Protein AF-A0A933UDL0-F1 (afdb_monomer_lite)

Sequence (105 aa):
MDAPDLIALQCGNADAWDEAFRWLWPVAFAVARGKLSPFLPADVEDMAIESLGGLVEKVSEVKQVEELKPLVASIAHYRAVSRLREHFAAKRGGSATKHFWSSQN

Structure (mmCIF, N/CA/C/O backbone):
data_AF-A0A933UDL0-F1
#
_entry.id   AF-A0A933UDL0-F1
#
loop_
_atom_site.group_PDB
_atom_site.id
_atom_site.type_symbol
_atom_site.label_atom_id
_atom_site.label_alt_id
_atom_site.label_comp_id
_atom_site.label_asym_id
_atom_site.label_entity_id
_atom_site.label_seq_id
_atom_site.pdbx_PDB_ins_code
_atom_site.Cartn_x
_atom_site.Cartn_y
_atom_site.Cartn_z
_atom_site.occupancy
_atom_site.B_iso_or_equiv
_atom_site.auth_seq_id
_atom_site.auth_comp_id
_atom_site.auth_asym_id
_atom_site.auth_atom_id
_atom_site.pdbx_PDB_model_num
ATOM 1 N N . MET A 1 1 ? -17.539 1.919 -1.926 1.00 61.66 1 MET A N 1
ATOM 2 C CA . MET A 1 1 ? -16.685 1.131 -1.020 1.00 61.66 1 MET A CA 1
ATOM 3 C C . MET A 1 1 ? -16.476 1.973 0.205 1.00 61.66 1 MET A C 1
ATOM 5 O O . MET A 1 1 ? -15.986 3.094 0.069 1.00 61.66 1 MET A O 1
ATOM 9 N N . ASP A 1 2 ? -16.917 1.450 1.336 1.00 84.50 2 ASP A N 1
ATOM 10 C CA . ASP A 1 2 ? -16.822 2.117 2.626 1.00 84.50 2 ASP A CA 1
ATOM 11 C C . ASP A 1 2 ? -15.384 2.057 3.149 1.00 84.50 2 ASP A C 1
ATOM 13 O O . ASP A 1 2 ? -14.549 1.313 2.625 1.00 84.50 2 ASP A O 1
ATOM 17 N N . ALA A 1 3 ? -15.066 2.926 4.105 1.00 90.00 3 ALA A N 1
ATOM 18 C CA . ALA A 1 3 ? -13.758 2.919 4.744 1.00 90.00 3 ALA A CA 1
ATOM 19 C C . ALA A 1 3 ? -13.635 1.679 5.655 1.00 90.00 3 ALA A C 1
ATOM 21 O O . ALA A 1 3 ? -14.622 1.323 6.299 1.00 90.00 3 ALA A O 1
ATOM 22 N N . PRO A 1 4 ? -12.460 1.025 5.712 1.00 93.81 4 PRO A N 1
ATOM 23 C CA . PRO A 1 4 ? -12.251 -0.140 6.567 1.00 93.81 4 PRO A CA 1
ATOM 24 C C . PRO A 1 4 ? -12.267 0.249 8.050 1.00 93.81 4 PRO A C 1
ATOM 26 O O . PRO A 1 4 ? -11.948 1.383 8.412 1.00 93.81 4 PRO A O 1
ATOM 29 N N . ASP A 1 5 ? -12.580 -0.701 8.927 1.00 95.38 5 ASP A N 1
ATOM 30 C CA . ASP A 1 5 ? -12.493 -0.486 10.372 1.00 95.38 5 ASP A CA 1
ATOM 31 C C . ASP A 1 5 ? -11.022 -0.392 10.818 1.00 95.38 5 ASP A C 1
ATOM 33 O O . ASP A 1 5 ? -10.279 -1.377 10.824 1.00 95.38 5 ASP A O 1
ATOM 37 N N . LEU A 1 6 ? -10.599 0.814 11.211 1.00 95.31 6 LEU A N 1
ATOM 38 C CA . LEU A 1 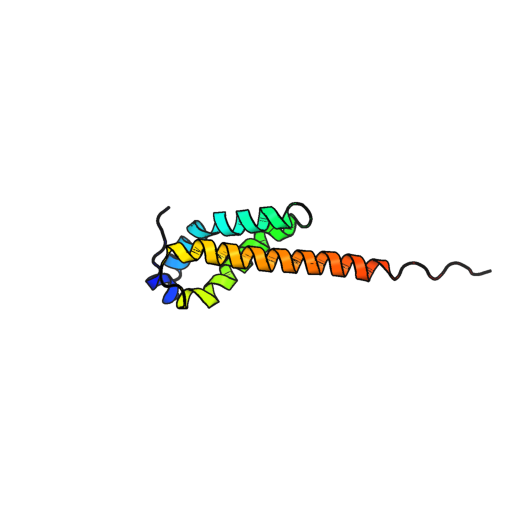6 ? -9.232 1.082 11.657 1.00 95.31 6 LEU A CA 1
ATOM 39 C C . LEU A 1 6 ? -8.850 0.287 12.912 1.00 95.31 6 LEU A C 1
ATOM 41 O O . LEU A 1 6 ? -7.716 -0.180 13.007 1.00 95.31 6 LEU A O 1
ATOM 45 N N . ILE A 1 7 ? -9.769 0.113 13.861 1.00 95.62 7 ILE A N 1
ATOM 46 C CA . ILE A 1 7 ? -9.482 -0.632 15.091 1.00 95.62 7 ILE A CA 1
ATOM 47 C C . ILE A 1 7 ? -9.284 -2.109 14.754 1.00 95.62 7 ILE A C 1
ATOM 49 O O . ILE A 1 7 ? -8.318 -2.723 15.207 1.00 95.62 7 ILE A O 1
ATOM 53 N N . ALA A 1 8 ? -10.137 -2.669 13.892 1.00 95.69 8 ALA A N 1
ATOM 54 C CA . ALA A 1 8 ? -9.985 -4.045 13.428 1.00 95.69 8 ALA A CA 1
ATOM 55 C C . ALA A 1 8 ? -8.649 -4.259 12.691 1.00 95.69 8 ALA A C 1
ATOM 57 O O . ALA A 1 8 ? -7.960 -5.252 12.942 1.00 95.69 8 ALA A O 1
ATOM 58 N N . LEU A 1 9 ? -8.236 -3.304 11.848 1.00 94.75 9 LEU A N 1
ATOM 59 C CA . LEU A 1 9 ? -6.932 -3.328 11.175 1.00 94.75 9 LEU A CA 1
ATOM 60 C C . LEU A 1 9 ? -5.762 -3.337 12.164 1.00 94.75 9 LEU A C 1
ATOM 62 O O . LEU A 1 9 ? -4.835 -4.136 12.014 1.00 94.75 9 LEU A O 1
ATOM 66 N N . GLN A 1 10 ? -5.813 -2.478 13.184 1.00 94.81 10 GLN A N 1
ATOM 67 C CA . GLN A 1 10 ? -4.785 -2.380 14.225 1.00 94.81 10 GLN A CA 1
ATOM 68 C C . GLN A 1 10 ? -4.692 -3.642 15.086 1.00 94.81 10 GLN A C 1
ATOM 70 O O . GLN A 1 10 ? -3.610 -3.991 15.553 1.00 94.81 10 GLN A O 1
ATOM 75 N N . CYS A 1 11 ? -5.801 -4.361 15.254 1.00 94.88 11 CYS A N 1
ATOM 76 C CA . CYS A 1 11 ? -5.828 -5.665 15.912 1.00 94.88 11 CYS A CA 1
ATOM 77 C C . CYS A 1 11 ? -5.387 -6.829 15.004 1.00 94.88 11 CYS A C 1
ATOM 79 O O . CYS A 1 11 ? -5.382 -7.972 15.457 1.00 94.88 11 CYS A O 1
ATOM 81 N N . GLY A 1 12 ? -5.024 -6.571 13.743 1.00 93.06 12 GLY A N 1
ATOM 82 C CA . GLY A 1 12 ? -4.587 -7.604 12.802 1.00 93.06 12 GLY A CA 1
ATOM 83 C C . GLY A 1 12 ? -5.723 -8.478 12.263 1.00 93.06 12 GLY A C 1
ATOM 84 O O . GLY A 1 12 ? -5.478 -9.616 11.869 1.00 93.06 12 GLY A O 1
ATOM 85 N N . ASN A 1 13 ? -6.963 -7.980 12.250 1.00 96.19 13 ASN A N 1
ATOM 86 C CA . ASN A 1 13 ? -8.097 -8.714 11.694 1.00 96.19 13 ASN A CA 1
ATOM 87 C C . ASN A 1 13 ? -7.936 -8.900 10.171 1.00 96.19 13 ASN A C 1
ATOM 89 O O . ASN A 1 13 ? -7.832 -7.922 9.433 1.00 96.19 13 ASN A O 1
ATOM 93 N N . ALA A 1 14 ? -7.928 -10.154 9.712 1.00 93.88 14 ALA A N 1
ATOM 94 C CA . ALA A 1 14 ? -7.699 -10.491 8.306 1.00 93.88 14 ALA A CA 1
ATOM 95 C C . ALA A 1 14 ? -8.805 -9.966 7.372 1.00 93.88 14 ALA A C 1
ATOM 97 O O . ALA A 1 14 ? -8.493 -9.381 6.339 1.00 93.88 14 ALA A O 1
ATOM 98 N N . ASP A 1 15 ? -10.077 -10.086 7.763 1.00 94.81 15 ASP A N 1
ATOM 99 C CA . ASP A 1 15 ? -11.211 -9.636 6.944 1.00 94.81 15 ASP A CA 1
ATOM 100 C C . ASP A 1 15 ? -11.191 -8.108 6.749 1.00 94.81 15 ASP A C 1
ATOM 102 O O . ASP A 1 15 ? -11.411 -7.597 5.648 1.00 94.81 15 ASP A O 1
ATOM 106 N N . ALA A 1 16 ? -10.839 -7.365 7.803 1.00 95.00 16 ALA A N 1
ATOM 107 C CA . ALA A 1 16 ? -10.643 -5.920 7.738 1.00 95.00 16 ALA A CA 1
ATOM 108 C C . ALA A 1 16 ? -9.479 -5.555 6.804 1.00 95.00 16 ALA A C 1
ATOM 110 O O . ALA A 1 16 ? -9.565 -4.575 6.059 1.00 95.00 16 ALA A O 1
ATOM 111 N N . TRP A 1 17 ? -8.404 -6.351 6.797 1.00 95.31 17 TRP A N 1
ATOM 112 C CA . TRP A 1 17 ? -7.289 -6.178 5.864 1.00 95.31 17 TRP A CA 1
ATOM 113 C C . TRP A 1 17 ? -7.682 -6.469 4.411 1.00 95.31 17 TRP A C 1
ATOM 115 O O . TRP A 1 17 ? -7.243 -5.737 3.524 1.00 95.31 17 TRP A O 1
ATOM 125 N N . ASP A 1 18 ? -8.565 -7.432 4.152 1.00 94.75 18 ASP A N 1
ATOM 126 C CA . ASP A 1 18 ? -9.102 -7.696 2.809 1.00 94.75 18 ASP A CA 1
ATOM 127 C C . ASP A 1 18 ? -9.990 -6.551 2.296 1.00 94.75 18 ASP A C 1
ATOM 129 O O . ASP A 1 18 ? -10.002 -6.218 1.103 1.00 94.75 18 ASP A O 1
ATOM 133 N N . GLU A 1 19 ? -10.762 -5.921 3.181 1.00 94.88 19 GLU A N 1
ATOM 134 C CA . GLU A 1 19 ? -11.518 -4.702 2.874 1.00 94.88 19 GLU A CA 1
ATOM 135 C C . GLU A 1 19 ? -10.595 -3.512 2.618 1.00 94.88 19 GLU A C 1
ATOM 137 O O . GLU A 1 19 ? -10.729 -2.818 1.602 1.00 94.88 19 GLU A O 1
ATOM 142 N N . ALA A 1 20 ? -9.613 -3.305 3.496 1.00 95.75 20 ALA A N 1
ATOM 143 C CA . ALA A 1 20 ? -8.636 -2.239 3.355 1.00 95.75 20 ALA A CA 1
ATOM 144 C C . ALA A 1 20 ? -7.820 -2.391 2.074 1.00 95.75 20 ALA A C 1
ATOM 146 O O . ALA A 1 20 ? -7.602 -1.398 1.383 1.00 95.75 20 ALA A O 1
ATOM 147 N N . PHE A 1 21 ? -7.433 -3.612 1.698 1.00 95.75 21 PHE A N 1
ATOM 148 C CA . PHE A 1 21 ? -6.736 -3.873 0.443 1.00 95.75 21 PHE A CA 1
ATOM 149 C C . PHE A 1 21 ? -7.557 -3.370 -0.746 1.00 95.75 21 PHE A C 1
ATOM 151 O O . PHE A 1 21 ? -7.064 -2.568 -1.537 1.00 95.75 21 PHE A O 1
ATOM 158 N N . ARG A 1 22 ? -8.839 -3.743 -0.836 1.00 95.56 22 ARG A N 1
ATOM 159 C CA . ARG A 1 22 ? -9.741 -3.279 -1.907 1.00 95.56 22 ARG A CA 1
ATOM 160 C C . ARG A 1 22 ? -9.900 -1.757 -1.921 1.00 95.56 22 ARG A C 1
ATOM 162 O O . ARG A 1 22 ? -9.962 -1.152 -2.993 1.00 95.56 22 ARG A O 1
ATOM 169 N N . TRP A 1 23 ? -9.943 -1.132 -0.748 1.00 96.50 23 TRP A N 1
ATOM 170 C CA . TRP A 1 23 ? -10.114 0.314 -0.608 1.00 96.50 23 TRP A CA 1
ATOM 171 C C . TRP A 1 23 ? -8.844 1.124 -0.923 1.00 96.50 23 TRP A C 1
ATOM 173 O O . TRP A 1 23 ? -8.927 2.226 -1.476 1.00 96.50 23 TRP A O 1
ATOM 183 N N . LEU A 1 24 ? -7.669 0.586 -0.594 1.00 97.38 24 LEU A N 1
ATOM 184 C CA . LEU A 1 24 ? -6.368 1.249 -0.725 1.00 97.38 24 LEU A CA 1
ATOM 185 C C . LEU A 1 24 ? -5.665 0.934 -2.049 1.00 97.38 24 LEU A C 1
ATOM 187 O O . LEU A 1 24 ? -4.897 1.767 -2.540 1.00 97.38 24 LEU A O 1
ATOM 191 N N . TRP A 1 25 ? -5.955 -0.219 -2.656 1.00 97.75 25 TRP A N 1
ATOM 192 C CA . TRP A 1 25 ? -5.357 -0.672 -3.912 1.00 97.75 25 TRP A CA 1
ATOM 193 C C . TRP A 1 25 ? -5.359 0.392 -5.017 1.00 97.75 25 TRP A C 1
ATOM 195 O O . TRP A 1 25 ? -4.289 0.657 -5.571 1.00 97.75 25 TRP A O 1
ATOM 205 N N . PRO A 1 26 ? -6.480 1.085 -5.321 1.00 98.00 26 PRO A N 1
ATOM 206 C CA . PRO A 1 26 ? -6.491 2.078 -6.393 1.00 98.00 26 PRO A CA 1
ATOM 207 C C . PRO A 1 26 ? -5.501 3.225 -6.160 1.00 98.00 26 PRO A C 1
ATOM 209 O O . PRO A 1 26 ? -4.948 3.761 -7.118 1.00 98.00 26 PRO A O 1
ATOM 212 N N . VAL A 1 27 ? -5.258 3.594 -4.897 1.00 98.06 27 VAL A N 1
ATOM 213 C CA . VAL A 1 27 ? -4.319 4.661 -4.528 1.00 98.06 27 VAL A CA 1
ATOM 214 C C . VAL A 1 27 ? -2.880 4.185 -4.704 1.00 98.06 27 VAL A C 1
ATOM 216 O O . VAL A 1 27 ? -2.105 4.842 -5.401 1.00 98.06 27 VAL A O 1
ATOM 219 N N . ALA A 1 28 ? -2.534 3.030 -4.129 1.00 98.00 28 ALA A N 1
ATOM 220 C CA . ALA A 1 28 ? -1.195 2.450 -4.240 1.00 98.00 28 ALA A CA 1
ATOM 221 C C . ALA A 1 28 ? -0.811 2.209 -5.709 1.00 98.00 28 ALA A C 1
ATOM 223 O O . ALA A 1 28 ? 0.238 2.666 -6.170 1.00 98.00 28 ALA A O 1
ATOM 224 N N . PHE A 1 29 ? -1.711 1.580 -6.469 1.00 98.31 29 PHE A N 1
ATOM 225 C CA . PHE A 1 29 ? -1.508 1.279 -7.880 1.00 98.31 29 PHE A CA 1
ATOM 226 C C . PHE A 1 29 ? -1.377 2.547 -8.729 1.00 98.31 29 PHE A C 1
ATOM 228 O O . PHE A 1 29 ? -0.479 2.633 -9.563 1.00 98.31 29 PHE A O 1
ATOM 235 N N . ALA A 1 30 ? -2.218 3.567 -8.514 1.00 98.44 30 ALA A N 1
ATOM 236 C CA . ALA A 1 30 ? -2.127 4.817 -9.269 1.00 98.44 30 ALA A CA 1
ATOM 237 C C . ALA A 1 30 ? -0.775 5.522 -9.072 1.00 98.44 30 ALA A C 1
ATOM 239 O O . ALA A 1 30 ? -0.187 5.999 -10.048 1.00 98.44 30 ALA A O 1
ATOM 240 N N . VAL A 1 31 ? -0.268 5.560 -7.835 1.00 98.31 31 VAL A N 1
ATOM 241 C CA . VAL A 1 31 ? 1.030 6.169 -7.513 1.00 98.31 31 VAL A CA 1
ATOM 242 C C . VAL A 1 31 ? 2.179 5.372 -8.125 1.00 98.31 31 VAL A C 1
ATOM 244 O O . VAL A 1 31 ? 3.025 5.958 -8.807 1.00 98.31 31 VAL A O 1
ATOM 247 N N . ALA A 1 32 ? 2.192 4.050 -7.933 1.00 98.12 32 ALA A N 1
ATOM 248 C CA . ALA A 1 32 ? 3.212 3.168 -8.496 1.00 98.12 32 ALA A CA 1
ATOM 249 C C . ALA A 1 32 ? 3.245 3.271 -10.027 1.00 98.12 32 ALA A C 1
ATOM 251 O O . ALA A 1 32 ? 4.295 3.544 -10.611 1.00 98.12 32 ALA A O 1
ATOM 252 N N . ARG A 1 33 ? 2.079 3.176 -10.676 1.00 98.19 33 ARG A N 1
ATOM 253 C CA . ARG A 1 33 ? 1.920 3.310 -12.130 1.00 98.19 33 ARG A CA 1
ATOM 254 C C . ARG A 1 33 ? 2.450 4.648 -12.632 1.00 98.19 33 ARG A C 1
ATOM 256 O O . ARG A 1 33 ? 3.241 4.686 -13.569 1.00 98.19 33 ARG A O 1
ATOM 263 N N . GLY A 1 34 ? 2.071 5.747 -11.977 1.00 97.88 34 GLY A N 1
ATOM 264 C CA . GLY A 1 34 ? 2.503 7.093 -12.360 1.00 97.88 34 GLY A CA 1
ATOM 265 C C . GLY A 1 34 ? 4.021 7.296 -12.322 1.00 97.88 34 GLY A C 1
ATOM 266 O O . GLY A 1 34 ? 4.539 8.145 -13.045 1.00 97.88 34 GLY A O 1
ATOM 267 N N . LYS A 1 35 ? 4.748 6.526 -11.504 1.00 97.00 35 LYS A N 1
ATOM 268 C CA . LYS A 1 35 ? 6.213 6.592 -11.411 1.00 97.00 35 LYS A CA 1
ATOM 269 C C . LYS A 1 35 ? 6.920 5.568 -12.285 1.00 97.00 35 LYS A C 1
ATOM 271 O O . LYS A 1 35 ? 7.906 5.913 -12.931 1.00 97.00 35 LYS A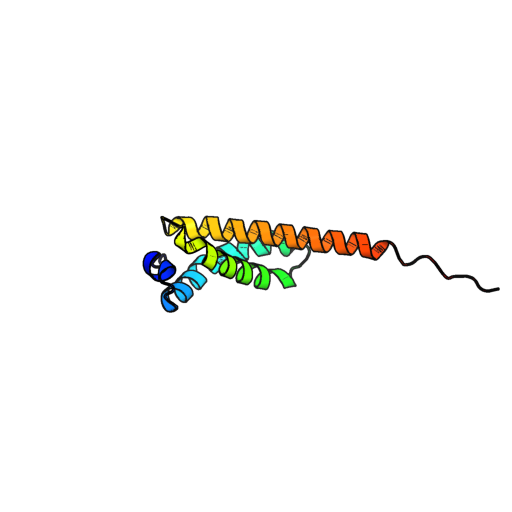 O 1
ATOM 276 N N . LEU A 1 36 ? 6.444 4.329 -12.286 1.00 97.56 36 LEU A N 1
ATOM 277 C CA . LEU A 1 36 ? 7.170 3.200 -12.854 1.00 97.56 36 LEU A CA 1
ATOM 278 C C . LEU A 1 36 ? 6.776 2.893 -14.293 1.00 97.56 36 LEU A C 1
ATOM 280 O O . LEU A 1 36 ? 7.651 2.491 -15.048 1.00 97.56 36 LEU A O 1
ATOM 284 N N . SER A 1 37 ? 5.537 3.141 -14.732 1.00 96.69 37 SER A N 1
ATOM 285 C CA . SER A 1 37 ? 5.109 2.785 -16.097 1.00 96.69 37 SER A CA 1
ATOM 286 C C . SER A 1 37 ? 6.035 3.253 -17.229 1.00 96.69 37 SER A C 1
ATOM 288 O O . SER A 1 37 ? 6.205 2.481 -18.169 1.00 96.69 37 SER A O 1
ATOM 290 N N . PRO A 1 38 ? 6.668 4.443 -17.178 1.00 96.50 38 PRO A N 1
ATOM 291 C CA . PRO A 1 38 ? 7.562 4.880 -18.253 1.00 96.50 38 PRO A CA 1
ATOM 292 C C . PRO A 1 38 ? 8.868 4.079 -18.383 1.00 96.50 38 PRO A C 1
ATOM 294 O O . PRO A 1 38 ? 9.495 4.123 -19.438 1.00 96.50 38 PRO A O 1
ATOM 297 N N . PHE A 1 39 ? 9.308 3.389 -17.327 1.00 95.38 39 PHE A N 1
ATOM 298 C CA . PHE A 1 39 ? 10.639 2.764 -17.269 1.00 95.38 39 PHE A CA 1
ATOM 299 C C . PHE A 1 39 ? 10.599 1.283 -16.882 1.00 95.38 39 PHE A C 1
ATOM 301 O O . PHE A 1 39 ? 11.387 0.492 -17.390 1.00 95.38 39 PHE A O 1
ATOM 308 N N . LEU A 1 40 ? 9.693 0.925 -15.976 1.00 95.75 40 LEU A N 1
ATOM 309 C CA . LEU A 1 40 ? 9.549 -0.375 -15.326 1.00 95.75 40 LEU A CA 1
ATOM 310 C C . LEU A 1 40 ? 8.055 -0.744 -15.207 1.00 95.75 40 LEU A C 1
ATOM 312 O O . LEU A 1 40 ? 7.537 -0.868 -14.099 1.00 95.75 40 LEU A O 1
ATOM 316 N N . PRO A 1 41 ? 7.317 -0.885 -16.325 1.00 96.31 41 PRO A N 1
ATOM 317 C CA . PRO A 1 41 ? 5.884 -1.178 -16.275 1.00 96.31 41 PRO A CA 1
ATOM 318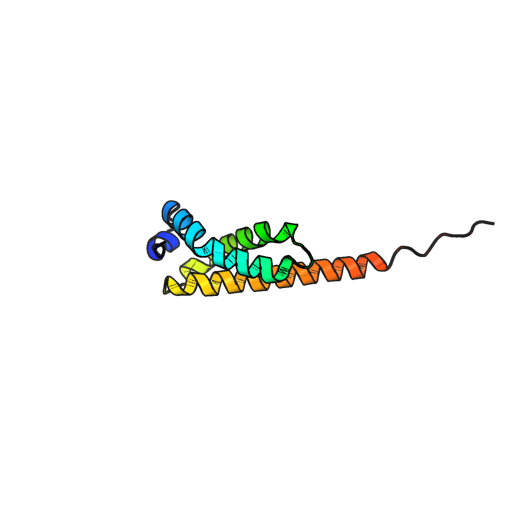 C C . PRO A 1 41 ? 5.561 -2.526 -15.618 1.00 96.31 41 PRO A C 1
ATOM 320 O O . PRO A 1 41 ? 4.500 -2.649 -15.016 1.00 96.31 41 PRO A O 1
ATOM 323 N N . ALA A 1 42 ? 6.472 -3.502 -15.699 1.00 96.38 42 ALA A N 1
ATOM 324 C CA . ALA A 1 42 ? 6.318 -4.807 -15.056 1.00 96.38 42 ALA A CA 1
ATOM 325 C C . ALA A 1 42 ? 6.360 -4.725 -13.518 1.00 96.38 42 ALA A C 1
ATOM 327 O O . ALA A 1 42 ? 5.697 -5.507 -12.855 1.00 96.38 42 ALA A O 1
ATOM 328 N N . ASP A 1 43 ? 7.063 -3.736 -12.959 1.00 96.56 43 ASP A N 1
ATOM 329 C CA . ASP A 1 43 ? 7.252 -3.600 -11.510 1.00 96.56 43 ASP A CA 1
ATOM 330 C C . ASP A 1 43 ? 6.086 -2.848 -10.836 1.00 96.56 43 ASP A C 1
ATOM 332 O O . ASP A 1 43 ? 6.081 -2.661 -9.622 1.00 96.56 43 ASP A O 1
ATOM 336 N N . VAL A 1 44 ? 5.110 -2.346 -11.605 1.00 97.75 44 VAL A N 1
ATOM 337 C CA . VAL A 1 44 ? 4.027 -1.487 -11.088 1.00 97.75 44 VAL A CA 1
ATOM 338 C C . VAL A 1 44 ? 3.155 -2.213 -10.066 1.00 97.75 44 VAL A C 1
ATOM 340 O O . VAL A 1 44 ? 2.812 -1.630 -9.038 1.00 97.75 44 VAL A O 1
ATOM 343 N N . GLU A 1 45 ? 2.767 -3.450 -10.369 1.00 97.69 45 GLU A N 1
ATOM 344 C CA . GLU A 1 45 ? 1.871 -4.236 -9.521 1.00 97.69 45 GLU A CA 1
ATOM 345 C C . GLU A 1 45 ? 2.571 -4.661 -8.229 1.00 97.69 45 GLU A C 1
ATOM 347 O O . GLU A 1 45 ? 2.080 -4.356 -7.141 1.00 97.69 45 GLU A O 1
ATOM 352 N N . ASP A 1 46 ? 3.770 -5.236 -8.348 1.00 97.38 46 ASP A N 1
ATOM 353 C CA . ASP A 1 46 ? 4.606 -5.626 -7.208 1.00 97.38 46 ASP A CA 1
ATOM 354 C C . ASP A 1 46 ? 4.872 -4.437 -6.281 1.00 97.38 46 ASP A C 1
ATOM 356 O O . ASP A 1 46 ? 4.694 -4.525 -5.066 1.00 97.38 46 ASP A O 1
ATOM 360 N N . MET A 1 47 ? 5.194 -3.272 -6.850 1.00 97.81 47 MET A N 1
ATOM 361 C CA . MET A 1 47 ? 5.398 -2.048 -6.081 1.00 97.81 47 MET A CA 1
ATOM 362 C C . MET A 1 47 ? 4.152 -1.642 -5.284 1.00 97.81 47 MET A C 1
ATOM 364 O O . MET A 1 47 ? 4.267 -1.180 -4.145 1.00 97.81 47 MET A O 1
ATOM 368 N N . ALA A 1 48 ? 2.956 -1.792 -5.857 1.00 97.62 48 ALA A N 1
ATOM 369 C CA . ALA A 1 48 ? 1.709 -1.488 -5.162 1.00 97.62 48 ALA A CA 1
ATOM 370 C C . ALA A 1 48 ? 1.453 -2.475 -4.009 1.00 97.62 48 ALA A C 1
ATOM 372 O O . ALA A 1 48 ? 1.131 -2.034 -2.902 1.00 97.62 48 ALA A O 1
ATOM 373 N N . ILE A 1 49 ? 1.662 -3.776 -4.242 1.00 97.12 49 ILE A N 1
ATOM 374 C CA . ILE A 1 49 ? 1.530 -4.840 -3.232 1.00 97.12 49 ILE A CA 1
ATOM 375 C C . ILE A 1 49 ? 2.497 -4.600 -2.070 1.00 97.12 49 ILE A C 1
ATOM 377 O O . ILE A 1 49 ? 2.084 -4.544 -0.912 1.00 97.12 49 ILE A O 1
ATOM 381 N N . GLU A 1 50 ? 3.778 -4.380 -2.361 1.00 96.31 50 GLU A N 1
ATOM 382 C CA . GLU A 1 50 ? 4.798 -4.126 -1.341 1.00 96.31 50 GLU A CA 1
ATOM 383 C C . GLU A 1 50 ? 4.513 -2.869 -0.514 1.00 96.31 50 GLU A C 1
ATOM 385 O O . GLU A 1 50 ? 4.833 -2.801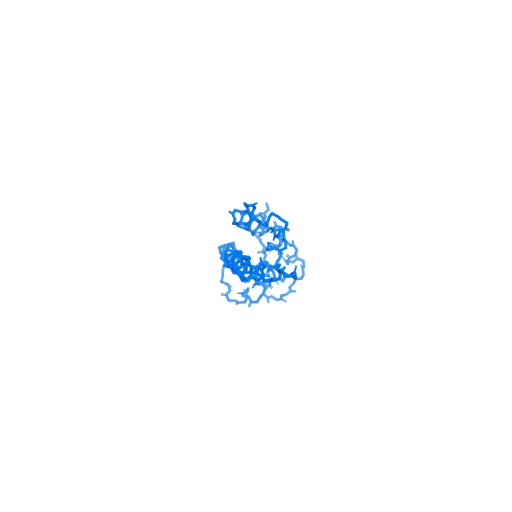 0.676 1.00 96.31 50 GLU A O 1
ATOM 390 N N . SER A 1 51 ? 3.916 -1.853 -1.136 1.00 96.81 51 SER A N 1
ATOM 391 C CA . SER A 1 51 ? 3.566 -0.611 -0.447 1.00 96.81 51 SER A CA 1
ATOM 392 C C . SER A 1 51 ? 2.433 -0.808 0.551 1.00 96.81 51 SER A C 1
ATOM 394 O O . SER A 1 51 ? 2.470 -0.226 1.634 1.00 96.81 51 SER A O 1
ATOM 396 N N . LEU A 1 52 ? 1.459 -1.655 0.212 1.00 95.94 52 LEU A N 1
ATOM 397 C CA . LEU A 1 52 ? 0.414 -2.090 1.137 1.00 95.94 52 LEU A CA 1
ATOM 398 C C . LEU A 1 52 ? 0.996 -2.967 2.252 1.00 95.94 52 LEU A C 1
ATOM 400 O O . LEU A 1 52 ? 0.639 -2.777 3.409 1.00 95.94 52 LEU A O 1
ATOM 404 N N . GLY A 1 53 ? 1.960 -3.839 1.945 1.00 93.62 53 GLY A N 1
ATOM 405 C CA . GLY A 1 53 ? 2.701 -4.590 2.965 1.00 93.62 53 GLY A CA 1
ATOM 406 C C . GLY A 1 53 ? 3.424 -3.674 3.961 1.00 93.62 53 GLY A C 1
ATOM 407 O O . GLY A 1 53 ? 3.316 -3.857 5.169 1.00 93.62 53 GLY A O 1
ATOM 408 N N . GLY A 1 54 ? 4.081 -2.617 3.474 1.00 92.62 54 GLY A N 1
ATOM 409 C CA . GLY A 1 54 ? 4.736 -1.621 4.330 1.00 92.62 54 GLY A CA 1
ATOM 410 C C . GLY A 1 54 ? 3.779 -0.767 5.173 1.00 92.62 54 GLY A C 1
ATOM 411 O O . GLY A 1 54 ? 4.213 -0.146 6.142 1.00 92.62 54 GLY A O 1
ATOM 412 N N . LEU A 1 55 ? 2.488 -0.711 4.826 1.00 94.00 55 LEU A N 1
ATOM 413 C CA . LEU A 1 55 ? 1.478 -0.023 5.635 1.00 94.00 55 LEU A CA 1
ATOM 414 C C . LEU A 1 55 ? 1.166 -0.799 6.921 1.00 94.00 55 LEU A C 1
ATOM 416 O O . LEU A 1 55 ? 0.910 -0.167 7.945 1.00 94.00 55 LEU A O 1
ATOM 420 N N . VAL A 1 56 ? 1.219 -2.136 6.889 1.00 91.50 56 VAL A N 1
ATOM 421 C CA . VAL A 1 56 ? 0.936 -3.005 8.048 1.00 91.50 56 VAL A CA 1
ATOM 422 C C . VAL A 1 56 ? 1.811 -2.626 9.245 1.00 91.50 56 VAL A C 1
ATOM 424 O O . VAL A 1 56 ? 1.322 -2.535 10.365 1.00 91.50 56 VAL A O 1
ATOM 427 N N . GLU A 1 57 ? 3.082 -2.304 9.001 1.00 90.62 57 GLU A N 1
ATOM 428 C CA . GLU A 1 57 ? 4.038 -1.895 10.040 1.00 90.62 57 GLU A CA 1
ATOM 429 C C . GLU A 1 57 ? 3.703 -0.540 10.687 1.00 90.62 57 GLU A C 1
ATOM 431 O O . GLU A 1 57 ? 4.168 -0.250 11.785 1.00 90.62 57 GLU A O 1
ATOM 436 N N . LYS A 1 58 ? 2.915 0.302 10.010 1.00 93.38 58 LYS A N 1
ATOM 437 C CA . LYS A 1 58 ? 2.637 1.694 10.401 1.00 93.38 58 LYS A CA 1
ATOM 438 C C . LYS A 1 58 ? 1.198 1.925 10.853 1.00 93.38 58 LYS A C 1
ATOM 440 O O . LYS A 1 58 ? 0.889 2.994 11.371 1.00 93.38 58 LYS A O 1
ATOM 445 N N . VAL A 1 59 ? 0.311 0.948 10.662 1.00 94.38 59 VAL A N 1
ATOM 446 C CA . VAL A 1 59 ? -1.129 1.093 10.931 1.00 94.38 59 VAL A CA 1
ATOM 447 C C . VAL A 1 59 ? -1.432 1.378 12.407 1.00 94.38 59 VAL A C 1
ATOM 449 O O . VAL A 1 59 ? -2.415 2.044 12.721 1.00 94.38 59 VAL A O 1
ATOM 452 N N . SER A 1 60 ? -0.575 0.913 13.320 1.00 93.19 60 SER A N 1
ATOM 453 C CA . SER A 1 60 ? -0.697 1.132 14.767 1.00 93.19 60 SER A CA 1
ATOM 454 C C . SER A 1 60 ? -0.510 2.596 15.176 1.00 93.19 60 SER A C 1
ATOM 456 O O . SER A 1 60 ? -0.980 3.001 16.235 1.00 93.19 60 SER A O 1
ATOM 458 N N . GLU A 1 61 ? 0.152 3.397 14.340 1.00 93.88 61 GLU A N 1
ATOM 459 C CA . GLU A 1 61 ? 0.403 4.822 14.578 1.00 93.88 61 GLU A CA 1
ATOM 460 C C . GLU A 1 61 ? -0.698 5.721 13.989 1.00 93.88 61 GLU A C 1
ATOM 462 O O . GLU A 1 61 ? -0.758 6.916 14.290 1.00 93.88 61 GLU A O 1
ATOM 467 N N . VAL A 1 62 ? -1.571 5.154 13.153 1.00 95.50 62 VAL A N 1
ATOM 468 C CA . VAL A 1 62 ?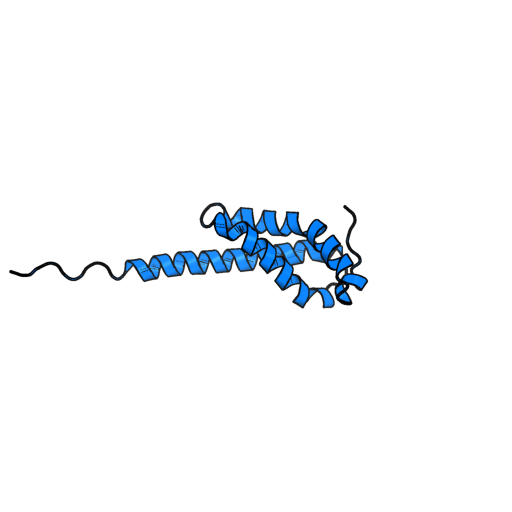 -2.642 5.867 12.451 1.00 95.50 62 VAL A CA 1
ATOM 469 C C . VAL A 1 62 ? -3.790 6.165 13.409 1.00 95.50 62 VAL A C 1
ATOM 471 O O . VAL A 1 62 ? -4.267 5.282 14.121 1.00 95.50 62 VAL A O 1
ATOM 474 N N . LYS A 1 63 ? -4.260 7.415 13.426 1.00 94.06 63 LYS A N 1
ATOM 475 C CA . LYS A 1 63 ? -5.331 7.850 14.340 1.00 94.06 63 LYS A CA 1
ATOM 476 C C . LYS A 1 63 ? -6.691 7.905 13.666 1.00 94.06 63 LYS A C 1
ATOM 478 O O . LYS A 1 63 ? -7.708 7.821 14.349 1.00 94.06 63 LYS A O 1
ATOM 483 N N . GLN A 1 64 ? -6.704 8.095 12.350 1.00 96.00 64 GLN A N 1
ATOM 484 C CA . GLN A 1 64 ? -7.919 8.265 11.560 1.00 96.00 64 GLN A CA 1
ATOM 485 C C . GLN A 1 64 ? -7.824 7.441 10.279 1.00 96.00 64 GLN A C 1
ATOM 487 O O . GLN A 1 64 ? -6.778 7.400 9.632 1.00 96.00 64 GLN A O 1
ATOM 492 N N . VAL A 1 65 ? -8.916 6.779 9.894 1.00 95.19 65 VAL A N 1
ATOM 493 C CA . VAL A 1 65 ? -8.935 5.873 8.732 1.00 95.19 65 VAL A CA 1
ATOM 494 C C . VAL A 1 65 ? -8.595 6.612 7.430 1.00 95.19 65 VAL A C 1
ATOM 496 O O . VAL A 1 65 ? -7.990 6.056 6.511 1.00 95.19 65 VAL A O 1
ATOM 499 N N . GLU A 1 66 ? -8.905 7.903 7.369 1.00 94.88 66 GLU A N 1
ATOM 500 C CA . GLU A 1 66 ? -8.608 8.801 6.259 1.00 94.88 66 GLU A CA 1
ATOM 501 C C . GLU A 1 66 ? -7.100 8.974 6.023 1.00 94.88 66 GLU A C 1
ATOM 503 O O . GLU A 1 66 ? -6.693 9.239 4.891 1.00 94.88 66 GLU A O 1
ATOM 508 N N . GLU A 1 67 ? -6.262 8.773 7.048 1.00 96.56 67 GLU A N 1
ATOM 509 C CA . GLU A 1 67 ? -4.798 8.871 6.965 1.00 96.56 67 GLU A CA 1
ATOM 510 C C . GLU A 1 67 ? -4.168 7.667 6.240 1.00 96.56 67 GLU A C 1
ATOM 512 O O . GLU A 1 67 ? -3.046 7.768 5.738 1.00 96.56 67 GLU A O 1
ATOM 517 N N . LEU A 1 68 ? -4.884 6.544 6.095 1.00 96.69 68 LEU A N 1
ATOM 518 C CA . LEU A 1 68 ? -4.357 5.342 5.433 1.00 96.69 68 LEU A CA 1
ATOM 519 C C . LEU A 1 68 ? -4.038 5.584 3.951 1.00 96.69 68 LEU A C 1
ATOM 521 O O . LEU A 1 68 ? -3.025 5.105 3.440 1.00 96.69 68 LEU A O 1
ATOM 525 N N . LYS A 1 69 ? -4.871 6.364 3.253 1.00 97.00 69 LYS A N 1
ATOM 526 C CA . LYS A 1 69 ? -4.666 6.707 1.835 1.00 97.00 69 LYS A CA 1
ATOM 527 C C . LYS A 1 69 ? -3.409 7.554 1.589 1.00 97.00 69 LYS A C 1
ATOM 529 O O . LYS A 1 69 ? -2.590 7.152 0.759 1.00 97.00 69 LYS A O 1
ATOM 534 N N . PRO A 1 70 ? -3.208 8.708 2.252 1.00 97.31 70 PRO A N 1
ATOM 535 C CA . PRO A 1 70 ? -1.976 9.474 2.083 1.00 97.31 70 PRO A CA 1
ATOM 536 C C . PRO A 1 70 ? -0.745 8.706 2.581 1.00 97.31 70 PRO A C 1
ATOM 538 O O . PRO A 1 70 ? 0.335 8.853 1.999 1.00 97.31 70 PRO A O 1
ATOM 541 N N . LEU A 1 71 ? -0.893 7.841 3.589 1.00 97.25 71 LEU A N 1
ATOM 542 C CA . LEU A 1 71 ? 0.200 7.002 4.069 1.00 97.25 71 LEU A CA 1
ATOM 543 C C . LEU A 1 71 ? 0.637 5.969 3.019 1.00 97.25 71 LEU A C 1
ATOM 545 O O . LEU A 1 71 ? 1.814 5.945 2.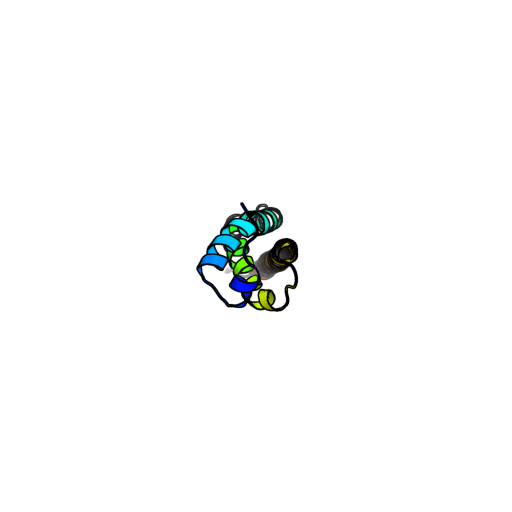657 1.00 97.25 71 LEU A O 1
ATOM 549 N N . VAL A 1 72 ? -0.288 5.184 2.451 1.00 97.88 72 VAL A N 1
ATOM 550 C CA . VAL A 1 72 ? 0.058 4.215 1.393 1.00 97.88 72 VAL A CA 1
ATOM 551 C C . VAL A 1 72 ? 0.595 4.909 0.139 1.00 97.88 72 VAL A C 1
ATOM 553 O O . VAL A 1 72 ? 1.551 4.429 -0.469 1.00 97.88 72 VAL A O 1
ATOM 556 N N . ALA A 1 73 ? 0.053 6.079 -0.216 1.00 98.00 73 ALA A N 1
ATOM 557 C CA . ALA A 1 73 ? 0.561 6.881 -1.327 1.00 98.00 73 ALA A CA 1
ATOM 558 C C . ALA A 1 73 ? 2.019 7.307 -1.100 1.00 98.00 73 ALA A C 1
ATOM 560 O O . ALA A 1 73 ? 2.837 7.239 -2.018 1.00 98.00 73 ALA A O 1
ATOM 561 N N . SER A 1 74 ? 2.358 7.713 0.126 1.00 97.94 74 SER A N 1
ATOM 562 C CA . SER A 1 74 ? 3.722 8.097 0.493 1.00 97.94 74 SER A CA 1
ATOM 563 C C . SER A 1 74 ? 4.675 6.906 0.410 1.00 97.94 74 SER A C 1
ATOM 565 O O . SER A 1 74 ? 5.735 7.015 -0.207 1.00 97.94 74 SER A O 1
ATOM 567 N N . ILE A 1 75 ? 4.284 5.747 0.950 1.00 97.56 75 ILE A N 1
ATOM 568 C CA . ILE A 1 75 ? 5.083 4.514 0.878 1.00 97.56 75 ILE A CA 1
ATOM 569 C C . ILE A 1 75 ? 5.341 4.128 -0.586 1.00 97.56 75 ILE A C 1
ATOM 571 O O . ILE A 1 75 ? 6.499 3.951 -0.974 1.00 97.56 75 ILE A O 1
ATOM 575 N N . ALA A 1 76 ? 4.291 4.083 -1.413 1.00 98.12 76 ALA A N 1
ATOM 576 C CA . ALA A 1 76 ? 4.398 3.756 -2.835 1.00 98.12 76 ALA A CA 1
ATOM 577 C C . ALA A 1 76 ? 5.288 4.733 -3.599 1.00 98.12 76 ALA A C 1
ATOM 579 O O . ALA A 1 76 ? 6.107 4.323 -4.423 1.00 98.12 76 ALA A O 1
ATOM 580 N N . HIS A 1 77 ? 5.187 6.026 -3.297 1.00 98.12 77 HIS A N 1
ATOM 581 C CA . HIS A 1 77 ? 6.047 7.033 -3.896 1.00 98.12 77 HIS A CA 1
ATOM 582 C C . HIS A 1 77 ? 7.525 6.786 -3.576 1.00 98.12 77 HIS A C 1
ATOM 584 O O . HIS A 1 77 ? 8.352 6.750 -4.491 1.00 98.12 77 HIS A O 1
ATOM 590 N N . TYR A 1 78 ? 7.873 6.625 -2.295 1.00 97.69 78 TYR A N 1
ATOM 591 C CA . TYR A 1 78 ? 9.267 6.461 -1.881 1.00 97.69 78 TYR A CA 1
ATOM 592 C C . TYR A 1 78 ? 9.879 5.174 -2.426 1.00 97.69 78 TYR A C 1
ATOM 594 O O . TYR A 1 78 ? 10.992 5.214 -2.959 1.00 97.69 78 TYR A O 1
ATOM 602 N N . ARG A 1 79 ? 9.147 4.056 -2.363 1.00 96.44 79 ARG A N 1
ATOM 603 C CA . ARG A 1 79 ? 9.615 2.779 -2.911 1.00 96.44 79 ARG A CA 1
ATOM 604 C C . ARG A 1 79 ? 9.812 2.853 -4.426 1.00 96.44 79 ARG A C 1
ATOM 606 O O . ARG A 1 79 ? 10.880 2.487 -4.913 1.00 96.44 79 ARG A O 1
ATOM 613 N N . ALA A 1 80 ? 8.864 3.433 -5.168 1.00 97.31 80 ALA A N 1
ATOM 614 C CA . ALA A 1 80 ? 8.994 3.597 -6.617 1.00 97.31 80 ALA A CA 1
ATOM 615 C C . ALA A 1 80 ? 10.201 4.474 -6.999 1.00 97.31 80 ALA A C 1
ATOM 617 O O . ALA A 1 80 ? 10.931 4.165 -7.941 1.00 97.31 80 ALA A O 1
ATOM 618 N N . VAL A 1 81 ? 10.456 5.555 -6.255 1.00 97.00 81 VAL A N 1
ATOM 619 C CA . VAL A 1 81 ? 11.643 6.399 -6.463 1.00 97.00 81 VAL A CA 1
ATOM 620 C C . VAL A 1 81 ? 12.933 5.635 -6.158 1.00 97.00 81 VAL A C 1
ATOM 622 O O . VAL A 1 81 ? 13.886 5.759 -6.930 1.00 97.00 81 VAL A O 1
ATOM 625 N N . SER A 1 82 ? 12.983 4.845 -5.078 1.00 96.81 82 SER A N 1
ATOM 626 C CA . SER A 1 82 ? 14.145 3.993 -4.772 1.00 96.81 82 SER A CA 1
ATOM 627 C C . SER A 1 82 ? 14.420 3.017 -5.909 1.00 96.81 82 SER A C 1
ATOM 629 O O . SER A 1 82 ? 15.529 2.980 -6.441 1.00 96.81 82 SER A O 1
ATOM 631 N N . ARG A 1 83 ? 13.376 2.333 -6.381 1.00 95.81 83 ARG A N 1
ATOM 632 C CA . ARG A 1 83 ? 13.465 1.365 -7.473 1.00 95.81 83 ARG A CA 1
ATOM 633 C C . ARG A 1 83 ? 14.000 1.980 -8.767 1.00 95.81 83 ARG A C 1
ATOM 635 O O . ARG A 1 83 ? 14.873 1.409 -9.417 1.00 95.81 83 ARG A O 1
ATOM 642 N N . LEU A 1 84 ? 13.540 3.181 -9.124 1.00 96.00 84 LEU A N 1
ATOM 643 C CA . LEU A 1 84 ? 14.078 3.910 -10.277 1.00 96.00 84 LEU A CA 1
ATOM 644 C C . LEU A 1 84 ? 15.552 4.280 -10.088 1.00 96.00 84 LEU A C 1
ATOM 646 O O . LEU A 1 84 ? 16.342 4.160 -11.025 1.00 96.00 84 LEU A O 1
ATOM 650 N N . ARG A 1 85 ? 15.945 4.723 -8.887 1.00 95.44 85 ARG A N 1
ATOM 651 C CA . ARG A 1 85 ? 17.347 5.049 -8.584 1.00 95.44 85 ARG A CA 1
ATOM 652 C C . ARG A 1 85 ? 18.240 3.825 -8.733 1.00 95.44 85 ARG A C 1
ATOM 654 O O . ARG A 1 85 ? 19.282 3.935 -9.376 1.00 95.44 85 ARG A O 1
ATOM 661 N N . GLU A 1 86 ? 17.816 2.682 -8.205 1.00 94.50 86 GLU A N 1
ATOM 662 C CA . GLU A 1 86 ? 18.507 1.397 -8.348 1.00 94.50 86 GLU A CA 1
ATOM 663 C C . GLU A 1 86 ? 18.637 0.998 -9.822 1.00 94.50 86 GLU A C 1
ATOM 665 O O . GLU A 1 86 ? 19.743 0.718 -10.285 1.00 94.50 86 GLU A O 1
ATOM 670 N N . HIS A 1 87 ? 17.551 1.075 -10.597 1.00 92.69 87 HIS A N 1
ATOM 671 C CA . HIS A 1 87 ? 17.563 0.768 -12.029 1.00 92.69 87 HIS A CA 1
ATOM 672 C C . HIS A 1 87 ? 18.557 1.643 -12.814 1.00 92.69 87 HIS A C 1
ATOM 674 O O . HIS A 1 87 ? 19.386 1.139 -13.578 1.00 92.69 87 HIS A O 1
ATOM 680 N N . PHE A 1 88 ? 18.535 2.963 -12.604 1.00 91.81 88 PHE A N 1
ATOM 681 C CA . PHE A 1 88 ? 19.454 3.877 -13.288 1.00 91.81 88 PHE A CA 1
ATOM 682 C C . PHE A 1 88 ? 20.895 3.797 -12.769 1.00 91.81 88 PHE A C 1
ATOM 684 O O . PHE A 1 88 ? 21.828 4.111 -13.512 1.00 91.81 88 PHE A O 1
ATOM 691 N N . ALA A 1 89 ? 21.113 3.414 -11.511 1.00 91.62 89 ALA A N 1
ATOM 692 C CA . ALA A 1 89 ? 22.448 3.142 -10.985 1.00 91.62 89 ALA A CA 1
ATOM 693 C C . ALA A 1 89 ? 23.035 1.871 -11.615 1.00 91.62 89 ALA A C 1
ATOM 695 O O . ALA A 1 89 ? 24.153 1.916 -12.130 1.00 91.62 89 ALA A O 1
ATOM 696 N N . ALA A 1 90 ? 22.256 0.787 -11.685 1.00 86.69 90 ALA A N 1
ATOM 697 C CA . ALA A 1 90 ? 22.658 -0.461 -12.331 1.00 86.69 90 ALA A CA 1
ATOM 698 C C . ALA A 1 90 ? 23.006 -0.253 -13.815 1.00 86.69 90 ALA A C 1
ATOM 700 O O . ALA A 1 90 ? 24.048 -0.714 -14.283 1.00 86.69 90 ALA A O 1
ATOM 701 N N . LYS A 1 91 ? 22.198 0.529 -14.548 1.00 77.19 91 LYS A N 1
ATOM 702 C CA . LYS A 1 91 ? 22.471 0.866 -15.956 1.00 77.19 91 LYS A CA 1
ATOM 703 C C . LYS A 1 91 ? 23.776 1.657 -16.139 1.00 77.19 91 LYS A C 1
ATOM 705 O O . LYS A 1 91 ? 24.506 1.427 -17.104 1.00 77.19 91 LYS A O 1
ATOM 710 N N . ARG A 1 92 ? 24.093 2.567 -15.210 1.00 71.00 92 ARG A N 1
ATOM 711 C CA . ARG A 1 92 ? 25.346 3.345 -15.227 1.00 71.00 92 ARG A CA 1
ATOM 712 C C . ARG A 1 92 ? 26.568 2.498 -14.856 1.00 71.00 92 ARG A C 1
ATOM 714 O O . ARG A 1 92 ? 27.601 2.653 -15.494 1.00 71.00 92 ARG A O 1
ATOM 721 N N . GLY A 1 93 ? 26.442 1.574 -13.903 1.00 59.88 93 GLY A N 1
ATOM 722 C CA . GLY A 1 93 ? 27.519 0.654 -13.513 1.00 59.88 93 GLY A CA 1
ATOM 723 C C . GLY A 1 93 ? 27.818 -0.434 -14.553 1.00 59.88 93 GLY A C 1
ATOM 724 O O . GLY A 1 93 ? 28.975 -0.785 -14.753 1.00 59.88 93 GLY A O 1
ATOM 725 N N . GLY A 1 94 ? 26.803 -0.926 -15.273 1.00 53.06 94 GLY A N 1
ATOM 726 C CA . GLY A 1 94 ? 26.967 -1.963 -16.304 1.00 53.06 94 GLY A CA 1
ATOM 727 C C . GLY A 1 94 ? 27.570 -1.476 -17.629 1.00 53.06 94 GLY A C 1
ATOM 728 O O . GLY A 1 94 ? 28.007 -2.290 -18.440 1.00 53.06 94 GLY A O 1
ATOM 729 N N . SER A 1 95 ? 27.622 -0.160 -17.854 1.00 51.38 95 SER A N 1
ATOM 730 C CA . SER A 1 95 ? 28.145 0.433 -19.096 1.00 51.38 95 SER A CA 1
ATOM 731 C C . SER A 1 95 ? 29.670 0.647 -19.085 1.00 51.38 95 SER A C 1
ATOM 733 O O . SER A 1 95 ? 30.229 1.038 -20.104 1.00 51.38 95 SER A O 1
ATOM 735 N N . ALA A 1 96 ? 30.359 0.381 -17.967 1.00 51.28 96 ALA A N 1
ATOM 736 C CA . ALA A 1 96 ? 31.800 0.621 -17.827 1.00 51.28 96 ALA A CA 1
ATOM 737 C C . ALA A 1 96 ? 32.704 -0.554 -18.265 1.00 51.28 96 ALA A C 1
ATOM 739 O O . ALA A 1 96 ? 33.922 -0.399 -18.281 1.00 51.28 96 ALA A O 1
ATOM 740 N N . THR A 1 97 ? 32.152 -1.710 -18.663 1.00 55.41 97 THR A N 1
ATOM 741 C CA . THR A 1 97 ? 32.967 -2.925 -18.879 1.00 55.41 97 THR A CA 1
ATOM 742 C C . THR A 1 97 ? 32.620 -3.674 -20.166 1.00 55.41 97 THR A C 1
ATOM 744 O O . THR A 1 97 ? 32.325 -4.865 -20.142 1.00 55.41 97 THR A O 1
ATOM 747 N N . LYS A 1 98 ? 32.669 -2.993 -21.317 1.00 49.69 98 LYS A N 1
ATOM 748 C CA . LYS A 1 98 ? 32.783 -3.644 -22.639 1.00 49.69 98 LYS A CA 1
ATOM 749 C C . LYS A 1 98 ? 33.644 -2.815 -23.597 1.00 49.69 98 LYS A C 1
ATOM 751 O O . LYS A 1 98 ? 33.171 -2.382 -24.639 1.00 49.69 98 LYS A O 1
ATOM 756 N N . HIS A 1 99 ? 34.904 -2.568 -23.241 1.00 52.56 99 HIS A N 1
ATOM 757 C CA . HIS A 1 99 ? 35.907 -2.168 -24.234 1.00 52.56 99 HIS A CA 1
ATOM 758 C C . HIS A 1 99 ? 37.326 -2.531 -23.784 1.00 52.56 99 HIS A C 1
ATOM 760 O O . HIS A 1 99 ? 38.161 -1.678 -23.514 1.00 52.56 99 HIS A O 1
ATOM 766 N N . PHE A 1 100 ? 37.614 -3.825 -23.690 1.00 54.53 100 PHE A N 1
ATOM 767 C CA . PHE A 1 100 ? 38.986 -4.308 -23.802 1.00 54.53 100 PHE A CA 1
ATOM 768 C C . PHE A 1 100 ? 38.938 -5.725 -24.369 1.00 54.53 100 PHE A C 1
ATOM 770 O O . PHE A 1 100 ? 37.989 -6.450 -24.084 1.00 54.53 100 PHE A O 1
ATOM 777 N N . TRP A 1 101 ? 39.939 -6.075 -25.175 1.00 49.78 101 TRP A N 1
ATOM 778 C CA . TRP A 1 101 ? 40.046 -7.249 -26.055 1.00 49.78 101 TRP A CA 1
ATOM 779 C C . TRP A 1 101 ? 39.494 -7.077 -27.476 1.00 49.78 101 TRP A C 1
ATOM 781 O O . TRP A 1 101 ? 38.538 -7.718 -27.896 1.00 49.78 101 TRP A O 1
ATOM 791 N N . SER A 1 102 ? 40.211 -6.269 -28.258 1.00 49.59 102 SER A N 1
ATOM 792 C CA . SER A 1 102 ? 40.539 -6.643 -29.636 1.00 49.59 102 SER A CA 1
ATOM 793 C C . SER A 1 102 ? 41.940 -6.135 -29.962 1.00 49.59 102 SER A C 1
ATOM 795 O O . SER A 1 102 ? 42.115 -4.943 -30.187 1.00 49.59 102 SER A O 1
ATOM 797 N N . SER A 1 103 ? 42.938 -7.018 -29.896 1.00 49.75 103 SER A N 1
ATOM 798 C CA . SER A 1 103 ? 43.766 -7.377 -31.058 1.00 49.75 103 SER A CA 1
ATOM 799 C C . SER A 1 103 ? 44.857 -8.364 -30.636 1.00 49.75 103 SER A C 1
ATOM 801 O O . SER A 1 103 ? 45.801 -8.004 -29.938 1.00 49.75 103 SER A O 1
ATOM 803 N N . GLN A 1 104 ? 44.724 -9.610 -31.091 1.00 59.38 104 GLN A N 1
ATOM 804 C CA . GLN A 1 104 ? 45.876 -10.372 -31.565 1.00 59.38 104 GLN A CA 1
ATOM 805 C C . GLN A 1 104 ? 46.122 -9.935 -33.013 1.00 59.38 104 GLN A C 1
ATOM 807 O O . GLN A 1 104 ? 45.166 -9.935 -33.789 1.00 59.38 104 GLN A O 1
ATOM 812 N N . ASN A 1 105 ? 47.339 -9.506 -33.346 1.00 55.28 105 ASN A N 1
ATOM 813 C CA . ASN A 1 105 ? 48.239 -10.148 -34.320 1.00 55.28 105 ASN A CA 1
ATOM 814 C C . ASN A 1 105 ? 49.496 -9.292 -34.499 1.00 55.28 105 ASN A C 1
ATOM 816 O O . ASN A 1 105 ? 49.337 -8.103 -34.854 1.00 55.28 105 ASN A O 1
#

Secondary structure (DSSP, 8-state):
-PPP-HHHHHTT-HHHHHHHHHHHHHHHHHHHHHHHTTT-GGGHHHHHHHHHHHHHTTGGG--SGGGHHHHHHHHHHHHHHHHHHHHHHHHHHHTTS--------

Foldseek 3Di:
DDQADLVCLLVVNPVSLVVNCVVQLVLLLVLLCVQQVVPNVVCSNVLSVVLSVVVSVVSNVDDDSVVSSVSSSVSSNVSSVVVVVVVVVVVVVVVPPPDDDDDDD

Radius of gyration: 19.5 Å; chains: 1; bounding box: 65×20×50 Å

pLDDT: mean 89.65, std 14.62, range [49.59, 98.44]